Protein AF-A0A397V8S6-F1 (afdb_monomer_lite)

pLDDT: mean 83.26, std 16.55, range [37.59, 97.38]

Sequence (155 aa):
MNTPIVIPKSVPYVSCIDDSYRLVDEIKRIVINLKKSKKIFEPIIHSSSETVRALHYVKCEIESYFRQYEDTFNKYKISLEKIKEFANEVVNVEKSHYFFYPYRHVKDKYEKLLKEYENYEKILHPILIKVIMNKQERQQEDILKVQKVPYICVK

Secondary structure (DSSP, 8-state):
------PPP--GGGHHHHHHHHHHHHHHHHHHT-SSSGGGGHHHHHHHHHHHHHHHHTHHHHHHHHHHHHHHHHHHHHHHHHHHHHHHHHHHHHHS--TTS-HHHHHHHHHHHHHHHHHHHHHHHHHHHHHHHHHHHHHHHHHHHHHT-------

Structure (mmCIF, N/CA/C/O backbone):
data_AF-A0A397V8S6-F1
#
_entry.id   AF-A0A397V8S6-F1
#
loop_
_atom_site.group_PDB
_atom_site.id
_atom_site.type_symbol
_atom_site.label_atom_id
_atom_site.label_alt_id
_atom_site.label_comp_id
_atom_site.label_asym_id
_atom_site.label_entity_id
_atom_site.label_seq_id
_atom_site.pdbx_PDB_ins_code
_atom_site.Cartn_x
_atom_site.Cartn_y
_atom_site.Cartn_z
_atom_site.occupancy
_atom_site.B_iso_or_equiv
_atom_site.auth_seq_id
_atom_site.auth_comp_id
_atom_site.auth_asym_id
_atom_site.auth_atom_id
_atom_site.pdbx_PDB_model_num
ATOM 1 N N . MET A 1 1 ? -43.940 -6.166 19.689 1.00 39.12 1 MET A N 1
ATOM 2 C CA . MET A 1 1 ? -43.626 -6.104 18.246 1.00 39.12 1 MET A CA 1
ATOM 3 C C . MET A 1 1 ? -42.166 -5.710 18.132 1.00 39.12 1 MET A C 1
ATOM 5 O O . MET A 1 1 ? -41.828 -4.604 18.527 1.00 39.12 1 MET A O 1
ATOM 9 N N . ASN A 1 2 ? -41.306 -6.642 17.721 1.00 37.59 2 ASN A N 1
ATOM 10 C CA . ASN A 1 2 ? -39.872 -6.395 17.590 1.00 37.59 2 ASN A CA 1
ATOM 11 C C . ASN A 1 2 ? -39.636 -5.590 16.315 1.00 37.59 2 ASN A C 1
ATOM 13 O O . ASN A 1 2 ? -39.860 -6.091 15.215 1.00 37.59 2 ASN A O 1
ATOM 17 N N . THR A 1 3 ? -39.215 -4.339 16.463 1.00 39.16 3 THR A N 1
ATOM 18 C CA . THR A 1 3 ? -38.692 -3.543 15.357 1.00 39.16 3 THR A CA 1
ATOM 19 C C . THR A 1 3 ? -37.448 -4.249 14.815 1.00 39.16 3 THR A C 1
ATOM 21 O O . THR A 1 3 ? -36.550 -4.569 15.599 1.00 39.16 3 THR A O 1
ATOM 24 N N . PRO A 1 4 ? -37.367 -4.532 13.505 1.00 42.97 4 PRO A N 1
ATOM 25 C CA . PRO A 1 4 ? -36.157 -5.091 12.931 1.00 42.97 4 PRO A CA 1
ATOM 26 C C . PRO A 1 4 ? -35.022 -4.088 13.137 1.00 42.97 4 PRO A C 1
ATOM 28 O O . PRO A 1 4 ? -35.144 -2.915 12.781 1.00 42.97 4 PRO A O 1
ATOM 31 N N . ILE A 1 5 ? -33.927 -4.553 13.739 1.00 47.84 5 ILE A N 1
ATOM 32 C CA . ILE A 1 5 ? -32.672 -3.809 13.817 1.00 47.84 5 ILE A CA 1
ATOM 33 C C . ILE A 1 5 ? -32.204 -3.642 12.374 1.00 47.84 5 ILE A C 1
ATOM 35 O O . ILE A 1 5 ? -31.699 -4.576 11.752 1.00 47.84 5 ILE A O 1
ATOM 39 N N . VAL A 1 6 ? -32.443 -2.458 11.817 1.00 41.34 6 VAL A N 1
ATOM 40 C CA . VAL A 1 6 ? -31.888 -2.058 10.530 1.00 41.34 6 VAL A CA 1
ATOM 41 C C . VAL A 1 6 ? -30.390 -1.911 10.753 1.00 41.34 6 VAL A C 1
ATOM 43 O O . VAL A 1 6 ? -29.926 -0.897 11.268 1.00 41.34 6 VAL A O 1
ATOM 46 N N . ILE A 1 7 ? -29.639 -2.959 10.417 1.00 45.69 7 ILE A N 1
ATOM 47 C CA . ILE A 1 7 ? -28.183 -2.898 10.325 1.00 45.69 7 ILE A CA 1
ATOM 48 C C . ILE A 1 7 ? -27.886 -1.797 9.296 1.00 45.69 7 ILE A C 1
ATOM 50 O O . ILE A 1 7 ? -28.346 -1.914 8.153 1.00 45.69 7 ILE A O 1
ATOM 54 N N . PRO A 1 8 ? -27.200 -0.702 9.670 1.00 42.97 8 PRO A N 1
ATOM 55 C CA . PRO A 1 8 ? -26.871 0.346 8.720 1.00 42.97 8 PRO A CA 1
ATOM 56 C C . PRO A 1 8 ? -26.105 -0.281 7.556 1.00 42.97 8 PRO A C 1
ATOM 58 O O . PRO A 1 8 ? -25.157 -1.036 7.773 1.00 42.97 8 PRO A O 1
ATOM 61 N N . LYS A 1 9 ? -26.531 0.009 6.321 1.00 45.81 9 LYS A N 1
ATOM 62 C CA . LYS A 1 9 ? -25.766 -0.322 5.113 1.00 45.81 9 LYS A CA 1
ATOM 63 C C . LYS A 1 9 ? -24.313 0.101 5.346 1.00 45.81 9 LYS A C 1
ATOM 65 O O . LYS A 1 9 ? -24.080 1.256 5.698 1.00 45.81 9 LYS A O 1
ATOM 70 N N . SER A 1 10 ? -23.386 -0.843 5.179 1.00 44.28 10 SER A N 1
ATOM 71 C CA . SER A 1 10 ? -21.940 -0.665 5.347 1.00 44.28 10 SER A CA 1
ATOM 72 C C . SER A 1 10 ? -21.491 0.698 4.829 1.00 44.28 10 SER A C 1
ATOM 74 O O . SER A 1 10 ? -21.744 1.052 3.674 1.00 44.28 10 SER A O 1
ATOM 76 N N . VAL A 1 11 ? -20.874 1.472 5.708 1.00 49.16 11 VAL A N 1
ATOM 77 C CA . VAL A 1 11 ? -20.588 2.881 5.482 1.00 49.16 11 VAL A CA 1
ATOM 78 C C . VAL A 1 11 ? -19.499 3.020 4.396 1.00 49.16 11 VAL A C 1
ATOM 80 O O . VAL A 1 11 ? -18.491 2.318 4.469 1.00 49.16 11 VAL A O 1
ATOM 83 N N . PRO A 1 12 ? -19.641 3.913 3.392 1.00 56.84 12 PRO A N 1
ATOM 84 C CA . PRO A 1 12 ? -18.691 4.053 2.273 1.00 56.84 12 PRO A CA 1
ATOM 85 C C . PRO A 1 12 ? -17.242 4.414 2.667 1.00 56.84 12 PRO A C 1
ATOM 87 O O . PRO A 1 12 ? -16.346 4.349 1.829 1.00 56.84 12 PRO A O 1
ATOM 90 N N . TYR A 1 13 ? -16.984 4.751 3.934 1.00 57.50 13 TYR A N 1
ATOM 91 C CA . TYR A 1 13 ? -15.679 5.202 4.427 1.00 57.50 13 TYR A CA 1
ATOM 92 C C . TYR A 1 13 ? -14.590 4.117 4.438 1.00 57.50 13 TYR A C 1
ATOM 94 O O . TYR A 1 13 ? -13.409 4.443 4.408 1.00 57.50 13 TYR A O 1
ATOM 102 N N . VAL A 1 14 ? -14.936 2.825 4.408 1.00 66.25 14 VAL A N 1
ATOM 103 C CA . VAL A 1 14 ? -13.928 1.746 4.493 1.00 66.25 14 VAL A CA 1
ATOM 104 C C . VAL A 1 14 ? -13.459 1.210 3.141 1.00 66.25 14 VAL A C 1
ATOM 106 O O . VAL A 1 14 ? -12.544 0.386 3.088 1.00 66.25 14 VAL A O 1
ATOM 109 N N . SER A 1 15 ? -14.008 1.744 2.042 1.00 81.06 15 SER A N 1
ATOM 110 C CA . SER A 1 15 ? -13.561 1.423 0.680 1.00 81.06 15 SER A CA 1
ATOM 111 C C . SER A 1 15 ? -12.070 1.703 0.496 1.00 81.06 15 SER A C 1
ATOM 113 O O . SER A 1 15 ? -11.380 0.925 -0.146 1.00 81.06 15 SER A O 1
ATOM 115 N N . CYS A 1 16 ? -11.531 2.758 1.120 1.00 87.31 16 CYS A N 1
ATOM 116 C CA . CYS A 1 16 ? -10.120 3.124 0.972 1.00 87.31 16 CYS A CA 1
ATOM 117 C C . CYS A 1 16 ? -9.155 2.030 1.469 1.00 87.31 16 CYS A C 1
ATOM 119 O O . CYS A 1 16 ? -8.074 1.855 0.898 1.00 87.31 16 CYS A O 1
ATOM 121 N N . ILE A 1 17 ? -9.527 1.299 2.525 1.00 89.19 17 ILE A N 1
ATOM 122 C CA . ILE A 1 17 ? -8.721 0.192 3.062 1.00 89.19 17 ILE A CA 1
ATOM 123 C C . ILE A 1 17 ? -8.773 -0.999 2.107 1.00 89.19 17 ILE A C 1
ATOM 125 O O . ILE A 1 17 ? -7.729 -1.564 1.783 1.00 89.19 17 ILE A O 1
ATOM 129 N N . ASP A 1 18 ? -9.965 -1.342 1.618 1.00 90.81 18 ASP A N 1
ATOM 130 C CA . ASP A 1 18 ? -10.147 -2.434 0.656 1.00 90.81 18 ASP A CA 1
ATOM 131 C C . ASP A 1 18 ? -9.434 -2.142 -0.669 1.00 90.81 18 ASP A C 1
ATOM 133 O O . ASP A 1 18 ? -8.776 -3.013 -1.239 1.00 90.81 18 ASP A O 1
ATOM 137 N N . ASP A 1 19 ? -9.501 -0.896 -1.135 1.00 93.38 19 ASP A N 1
ATOM 138 C CA . ASP A 1 19 ? -8.814 -0.439 -2.338 1.00 93.38 19 ASP A CA 1
ATOM 139 C C . ASP A 1 19 ? -7.295 -0.505 -2.163 1.00 93.38 19 ASP A C 1
ATOM 141 O O . ASP A 1 19 ? -6.596 -0.986 -3.052 1.00 93.38 19 ASP A O 1
ATOM 145 N N . SER A 1 20 ? -6.778 -0.099 -0.999 1.00 94.69 20 SER A N 1
ATOM 146 C CA . SER A 1 20 ? -5.352 -0.200 -0.672 1.00 94.69 20 SER A CA 1
ATOM 147 C C . SER A 1 20 ? -4.888 -1.659 -0.618 1.00 94.69 20 SER A C 1
ATOM 149 O O . SER A 1 20 ? -3.837 -1.990 -1.165 1.00 94.69 20 SER A O 1
ATOM 151 N N . TYR A 1 21 ? -5.688 -2.558 -0.035 1.00 94.81 21 TYR A N 1
ATOM 152 C CA . TYR A 1 21 ? -5.415 -3.996 -0.043 1.00 94.81 21 TYR A CA 1
ATOM 153 C C . TYR A 1 21 ? -5.343 -4.544 -1.478 1.00 94.81 21 TYR A C 1
ATOM 155 O O . TYR A 1 21 ? -4.369 -5.207 -1.846 1.00 94.81 21 TYR A O 1
ATOM 163 N N . ARG A 1 22 ? -6.332 -4.208 -2.319 1.00 95.88 22 ARG A N 1
ATOM 164 C CA . ARG A 1 22 ? -6.364 -4.605 -3.735 1.00 95.88 22 ARG A CA 1
ATOM 165 C C . ARG A 1 22 ? -5.156 -4.062 -4.502 1.00 95.88 22 ARG A C 1
ATOM 167 O O . ARG A 1 22 ? -4.542 -4.808 -5.260 1.00 95.88 22 ARG A O 1
ATOM 174 N N . LEU A 1 23 ? -4.780 -2.801 -4.279 1.00 96.94 23 LEU A N 1
ATOM 175 C CA . LEU A 1 23 ? -3.616 -2.174 -4.913 1.00 96.94 23 LEU A CA 1
ATOM 176 C C . LEU A 1 23 ? -2.316 -2.907 -4.575 1.00 96.94 23 LEU A C 1
ATOM 178 O O . LEU A 1 23 ? -1.523 -3.168 -5.477 1.00 96.94 23 LEU A O 1
ATOM 182 N N . VAL A 1 24 ? -2.101 -3.290 -3.313 1.00 97.00 24 VAL A N 1
ATOM 183 C CA . VAL A 1 24 ? -0.905 -4.052 -2.910 1.00 97.00 24 VAL A CA 1
ATOM 184 C C . VAL A 1 24 ? -0.834 -5.396 -3.634 1.00 97.00 24 VAL A C 1
ATOM 186 O O . VAL A 1 24 ? 0.228 -5.775 -4.135 1.00 97.00 24 VAL A O 1
ATOM 189 N N . ASP A 1 25 ? -1.953 -6.109 -3.745 1.00 96.75 25 ASP A N 1
ATOM 190 C CA . ASP A 1 25 ? -1.993 -7.380 -4.469 1.00 96.75 25 ASP A CA 1
ATOM 191 C C . ASP A 1 25 ? -1.777 -7.210 -5.978 1.00 96.75 25 ASP A C 1
ATOM 193 O O . ASP A 1 25 ? -1.084 -8.019 -6.601 1.00 96.75 25 ASP A O 1
ATOM 197 N N . GLU A 1 26 ? -2.296 -6.141 -6.577 1.00 97.38 26 GLU A N 1
ATOM 198 C CA . GLU A 1 26 ? -2.015 -5.792 -7.971 1.00 97.38 26 GLU A CA 1
ATOM 199 C C . GLU A 1 26 ? -0.529 -5.467 -8.188 1.00 97.38 26 GLU A C 1
ATOM 201 O O . GLU A 1 26 ? 0.077 -5.994 -9.123 1.00 97.38 26 GLU A O 1
ATOM 206 N N . ILE A 1 27 ? 0.091 -4.679 -7.301 1.00 97.31 27 ILE A N 1
ATOM 207 C CA . ILE A 1 27 ? 1.529 -4.363 -7.348 1.00 97.31 27 ILE A CA 1
ATOM 208 C C . ILE A 1 27 ? 2.357 -5.649 -7.270 1.00 97.31 27 ILE A C 1
ATOM 210 O O . ILE A 1 27 ? 3.246 -5.852 -8.097 1.00 97.31 27 ILE A O 1
ATOM 214 N N . LYS A 1 28 ? 2.040 -6.563 -6.342 1.00 96.50 28 LYS A N 1
ATOM 215 C CA . LYS A 1 28 ? 2.714 -7.870 -6.244 1.00 96.50 28 LYS A CA 1
ATOM 216 C C . LYS A 1 28 ? 2.643 -8.656 -7.548 1.00 96.50 28 LYS A C 1
ATOM 218 O O . LYS A 1 28 ? 3.655 -9.204 -7.984 1.00 96.50 28 LYS A O 1
ATOM 223 N N . ARG A 1 29 ? 1.464 -8.713 -8.179 1.00 96.00 29 ARG A N 1
ATOM 224 C CA . ARG A 1 29 ? 1.261 -9.419 -9.457 1.00 96.00 29 ARG A CA 1
ATOM 225 C C . ARG A 1 29 ? 2.020 -8.771 -10.611 1.00 96.00 29 ARG A C 1
ATOM 227 O O . ARG A 1 29 ? 2.466 -9.476 -11.510 1.00 96.00 29 ARG A O 1
ATOM 234 N N . ILE A 1 30 ? 2.191 -7.454 -10.607 1.00 95.44 30 ILE A N 1
ATOM 235 C CA . ILE A 1 30 ? 3.025 -6.770 -11.602 1.00 95.44 30 ILE A CA 1
ATOM 236 C C . ILE A 1 30 ? 4.498 -7.125 -11.358 1.00 95.44 30 ILE A C 1
ATOM 238 O O . ILE A 1 30 ? 5.189 -7.594 -12.262 1.00 95.44 30 ILE A O 1
ATOM 242 N N . VAL A 1 31 ? 4.959 -6.976 -10.116 1.00 94.31 31 VAL A N 1
ATOM 243 C CA . VAL A 1 31 ? 6.369 -7.127 -9.739 1.00 94.31 31 VAL A CA 1
ATOM 244 C C . VAL A 1 31 ? 6.871 -8.566 -9.850 1.00 94.31 31 VAL A C 1
ATOM 246 O O . VAL A 1 31 ? 8.020 -8.774 -10.237 1.00 94.31 31 VAL A O 1
ATOM 249 N N . ILE A 1 32 ? 6.043 -9.580 -9.568 1.00 93.19 32 ILE A N 1
ATOM 250 C CA . ILE A 1 32 ? 6.461 -10.988 -9.689 1.00 93.19 32 ILE A CA 1
ATOM 251 C C . ILE A 1 32 ? 6.880 -11.354 -11.121 1.00 93.19 32 ILE A C 1
ATOM 253 O O . ILE A 1 32 ? 7.716 -12.240 -11.294 1.00 93.19 32 ILE A O 1
ATOM 257 N N . ASN A 1 33 ? 6.346 -10.640 -12.116 1.00 88.75 33 ASN A N 1
ATOM 258 C CA . ASN A 1 33 ? 6.633 -10.831 -13.535 1.00 88.75 33 ASN A CA 1
ATOM 259 C C . ASN A 1 33 ? 7.847 -10.023 -14.033 1.00 88.75 33 ASN A C 1
ATOM 261 O O . ASN A 1 33 ? 8.240 -10.173 -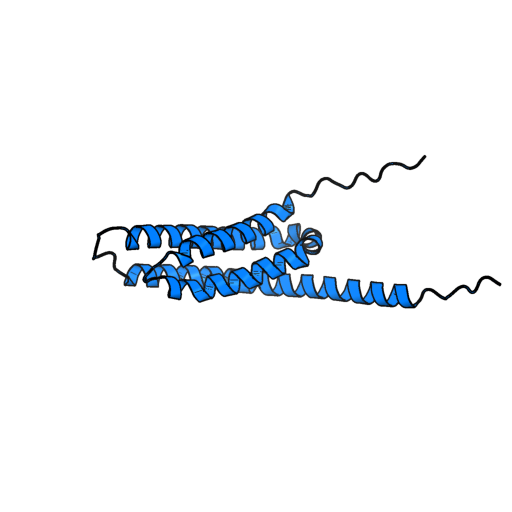15.192 1.00 88.75 33 ASN A O 1
ATOM 265 N N . LEU A 1 34 ? 8.448 -9.172 -13.191 1.00 89.25 34 LEU A N 1
ATOM 266 C CA . LEU A 1 34 ? 9.665 -8.429 -13.528 1.00 89.25 34 LEU A CA 1
ATOM 267 C C . LEU A 1 34 ? 10.889 -9.347 -13.484 1.00 89.25 34 LEU A C 1
ATOM 269 O O . LEU A 1 34 ? 11.046 -10.155 -12.567 1.00 89.25 34 LEU A O 1
ATOM 273 N N . LYS A 1 35 ? 11.795 -9.192 -14.454 1.00 85.62 35 LYS A N 1
ATOM 274 C CA . LYS A 1 35 ? 13.015 -10.004 -14.550 1.00 85.62 35 LYS A CA 1
ATOM 275 C C . LYS A 1 35 ? 14.174 -9.374 -13.791 1.00 85.62 35 LYS A C 1
ATOM 277 O O . LYS A 1 35 ? 14.846 -10.068 -13.034 1.00 85.62 35 LYS A O 1
ATOM 282 N N . LYS A 1 36 ? 14.432 -8.077 -13.998 1.00 84.81 36 LYS A N 1
ATOM 283 C CA . LYS A 1 36 ? 15.619 -7.409 -13.427 1.00 84.81 36 LYS A CA 1
ATOM 284 C C . LYS A 1 36 ? 15.280 -6.569 -12.205 1.00 84.81 36 LYS A C 1
ATOM 286 O O . LYS A 1 36 ? 15.995 -6.608 -11.210 1.00 84.81 36 LYS A O 1
ATOM 291 N N . SER A 1 37 ? 14.166 -5.851 -12.260 1.00 87.44 37 SER A N 1
ATOM 292 C CA . SER A 1 37 ? 13.804 -4.855 -11.248 1.00 87.44 37 SER A CA 1
ATOM 293 C C . SER A 1 37 ? 12.965 -5.428 -10.105 1.00 87.44 37 SER A C 1
ATOM 295 O O . SER A 1 37 ? 12.560 -4.697 -9.214 1.00 87.44 37 SER A O 1
ATOM 297 N N . LYS A 1 38 ? 12.709 -6.739 -10.069 1.00 91.31 38 LYS A N 1
ATOM 298 C CA . LYS A 1 38 ? 11.888 -7.355 -9.015 1.00 91.31 38 LYS A CA 1
ATOM 299 C C . LYS A 1 38 ? 12.391 -7.033 -7.602 1.00 91.31 38 LYS A C 1
ATOM 301 O O . LYS A 1 38 ? 11.608 -6.608 -6.759 1.00 91.31 38 LYS A O 1
ATOM 306 N N . LYS A 1 39 ? 13.702 -7.180 -7.374 1.00 90.81 39 LYS A N 1
ATOM 307 C CA . LYS A 1 39 ? 14.324 -6.990 -6.053 1.00 90.81 39 LYS A CA 1
ATOM 308 C C . LYS A 1 39 ? 14.173 -5.575 -5.508 1.00 90.81 39 LYS A C 1
ATOM 310 O O . LYS A 1 39 ? 14.066 -5.411 -4.301 1.00 90.81 39 LYS A O 1
ATOM 315 N N . ILE A 1 40 ? 14.149 -4.556 -6.374 1.00 91.19 40 ILE A N 1
ATOM 316 C CA . ILE A 1 40 ? 14.036 -3.180 -5.883 1.00 91.19 40 ILE A CA 1
ATOM 317 C C . ILE A 1 40 ? 12.676 -2.935 -5.231 1.00 91.19 40 ILE A C 1
ATOM 319 O O . ILE A 1 40 ? 12.633 -2.181 -4.282 1.00 91.19 40 ILE A O 1
ATOM 323 N N . PHE A 1 41 ? 11.603 -3.617 -5.645 1.00 94.50 41 PHE A N 1
ATOM 324 C CA . PHE A 1 41 ? 10.262 -3.444 -5.073 1.00 94.50 41 PHE A CA 1
ATOM 325 C C . PHE A 1 41 ? 10.007 -4.247 -3.786 1.00 94.50 41 PHE A C 1
ATOM 327 O O . PHE A 1 41 ? 8.975 -4.035 -3.148 1.00 94.50 41 PHE A O 1
ATOM 334 N N . GLU A 1 42 ? 10.900 -5.166 -3.399 1.00 93.12 42 GLU A N 1
ATOM 335 C CA . GLU A 1 42 ? 10.707 -6.034 -2.224 1.00 93.12 42 GLU A CA 1
ATOM 336 C C . GLU A 1 42 ? 10.398 -5.256 -0.930 1.00 93.12 42 GLU A C 1
ATOM 338 O O . GLU A 1 42 ? 9.431 -5.633 -0.263 1.00 93.12 42 GLU A O 1
ATOM 343 N N . PRO A 1 43 ? 11.104 -4.155 -0.590 1.00 94.31 43 PRO A N 1
ATOM 344 C CA . PRO A 1 43 ? 10.831 -3.403 0.636 1.00 94.31 43 PRO A CA 1
ATOM 345 C C . PRO A 1 43 ? 9.411 -2.828 0.684 1.00 94.31 43 PRO A C 1
ATOM 347 O O . PRO A 1 43 ? 8.700 -3.018 1.670 1.00 94.31 43 PRO A O 1
ATOM 350 N N . ILE A 1 44 ? 8.963 -2.185 -0.402 1.00 94.69 44 ILE A N 1
ATOM 351 C CA . ILE A 1 44 ? 7.615 -1.604 -0.477 1.00 94.69 44 ILE A CA 1
ATOM 352 C C . ILE A 1 44 ? 6.557 -2.700 -0.428 1.00 94.69 44 ILE A C 1
ATOM 354 O O . ILE A 1 44 ? 5.567 -2.558 0.283 1.00 94.69 44 ILE A O 1
ATOM 358 N N . ILE A 1 45 ? 6.744 -3.806 -1.156 1.00 96.00 45 ILE A N 1
ATOM 359 C CA . ILE A 1 45 ? 5.784 -4.916 -1.146 1.00 96.00 45 ILE A CA 1
ATOM 360 C C . ILE A 1 45 ? 5.657 -5.510 0.251 1.00 96.00 45 ILE A C 1
ATOM 362 O O . ILE A 1 45 ? 4.539 -5.775 0.692 1.00 96.00 45 ILE A O 1
ATOM 366 N N . HIS A 1 46 ? 6.780 -5.741 0.928 1.00 95.38 46 HIS A N 1
ATOM 367 C CA . HIS A 1 46 ? 6.776 -6.309 2.266 1.00 95.38 46 HIS A CA 1
ATOM 368 C C . HIS A 1 46 ? 6.051 -5.380 3.242 1.00 95.38 46 HIS A C 1
ATOM 370 O O . HIS A 1 46 ? 5.023 -5.777 3.790 1.00 95.38 46 HIS A O 1
ATOM 376 N N . SER A 1 47 ? 6.501 -4.126 3.347 1.00 95.69 47 SER A N 1
ATOM 377 C CA . SER A 1 47 ? 5.934 -3.162 4.294 1.00 95.69 47 SER A CA 1
ATOM 378 C C . SER A 1 47 ? 4.452 -2.889 4.019 1.00 95.69 47 SER A C 1
ATOM 380 O O . SER A 1 47 ? 3.608 -2.995 4.907 1.00 95.69 47 SER A O 1
ATOM 382 N N . SER A 1 48 ? 4.085 -2.664 2.751 1.00 95.88 48 SER A N 1
ATOM 383 C CA . SER A 1 48 ? 2.683 -2.427 2.379 1.00 95.88 48 SER A CA 1
ATOM 384 C C . SER A 1 48 ? 1.787 -3.619 2.663 1.00 95.88 48 SER A C 1
ATOM 386 O O . SER A 1 48 ? 0.652 -3.428 3.089 1.00 95.88 48 SER A O 1
ATOM 388 N N . SER A 1 49 ? 2.288 -4.847 2.505 1.00 96.25 49 SER A N 1
ATOM 389 C CA . SER A 1 49 ? 1.534 -6.054 2.852 1.00 96.25 49 SER A CA 1
ATOM 390 C C . SER A 1 49 ? 1.232 -6.143 4.338 1.00 96.25 49 SER A C 1
ATOM 392 O O . SER A 1 49 ? 0.127 -6.533 4.708 1.00 96.25 49 SER A O 1
ATOM 394 N N . GLU A 1 50 ? 2.201 -5.821 5.190 1.00 95.50 50 GLU A N 1
ATOM 395 C CA . GLU A 1 50 ? 2.003 -5.819 6.638 1.00 95.50 50 GLU A CA 1
ATOM 396 C C . GLU A 1 50 ? 1.026 -4.716 7.046 1.00 95.50 50 GLU A C 1
ATOM 398 O O . GLU A 1 50 ? 0.045 -4.986 7.744 1.00 95.50 50 GLU A O 1
ATOM 403 N N . THR A 1 51 ? 1.218 -3.512 6.507 1.00 95.38 51 THR A N 1
ATOM 404 C CA . THR A 1 51 ? 0.360 -2.354 6.758 1.00 95.38 51 THR A CA 1
ATOM 405 C C . THR A 1 51 ? -1.093 -2.617 6.344 1.00 95.38 51 THR A C 1
ATOM 407 O O . THR A 1 51 ? -1.997 -2.445 7.163 1.00 95.38 51 THR A O 1
ATOM 410 N N . VAL A 1 52 ? -1.367 -3.103 5.124 1.00 94.56 52 VAL A N 1
ATOM 411 C CA . VAL A 1 52 ? -2.757 -3.372 4.691 1.00 94.56 52 VAL A CA 1
ATOM 412 C C . VAL A 1 52 ? -3.395 -4.546 5.428 1.00 94.56 52 VAL A C 1
ATOM 414 O O . VAL A 1 52 ? -4.601 -4.527 5.669 1.00 94.56 52 VAL A O 1
ATOM 417 N N . ARG A 1 53 ? -2.613 -5.549 5.852 1.00 93.75 53 ARG A N 1
ATOM 418 C CA . ARG A 1 53 ? -3.119 -6.630 6.714 1.00 93.75 53 ARG A CA 1
ATOM 419 C C . ARG A 1 53 ? -3.529 -6.099 8.083 1.00 93.75 53 ARG A C 1
ATOM 421 O O . ARG A 1 53 ? -4.593 -6.473 8.572 1.00 93.75 53 ARG A O 1
ATOM 428 N N . ALA A 1 54 ? -2.722 -5.222 8.678 1.00 93.62 54 ALA A N 1
ATOM 429 C CA . ALA A 1 54 ? -3.054 -4.574 9.941 1.00 93.62 54 ALA A CA 1
ATOM 430 C C . ALA A 1 54 ? -4.313 -3.703 9.804 1.00 93.62 54 ALA A C 1
ATOM 432 O O . ALA A 1 54 ? -5.236 -3.843 10.604 1.00 93.62 54 ALA A O 1
ATOM 433 N N . LEU A 1 55 ? -4.403 -2.884 8.748 1.00 92.12 55 LEU A N 1
ATOM 434 C CA . LEU A 1 55 ? -5.592 -2.073 8.455 1.00 92.12 55 LEU A CA 1
ATOM 435 C C . LEU A 1 55 ? -6.850 -2.932 8.314 1.00 92.12 55 LEU A C 1
ATOM 437 O O . LEU A 1 55 ? -7.890 -2.595 8.872 1.00 92.12 55 LEU A O 1
ATOM 441 N N . HIS A 1 56 ? -6.756 -4.060 7.609 1.00 90.75 56 HIS A N 1
ATOM 442 C CA . HIS A 1 56 ? -7.882 -4.972 7.446 1.00 90.75 56 HIS A CA 1
ATOM 443 C C . HIS A 1 56 ? -8.268 -5.659 8.769 1.00 90.75 56 HIS A C 1
ATOM 445 O O . HIS A 1 56 ? -9.449 -5.865 9.043 1.00 90.75 56 HIS A O 1
ATOM 451 N N . TYR A 1 57 ? -7.293 -5.985 9.626 1.00 90.50 57 TYR A N 1
ATOM 452 C CA . TYR A 1 57 ? -7.548 -6.553 10.954 1.00 90.50 57 TYR A CA 1
ATOM 453 C C . TYR A 1 57 ? -8.317 -5.591 11.872 1.00 90.50 57 TYR A C 1
ATOM 455 O O . TYR A 1 57 ? -9.195 -6.028 12.620 1.00 90.50 57 TYR A O 1
ATOM 463 N N . VAL A 1 58 ? -8.018 -4.290 11.808 1.00 90.00 58 VAL A N 1
ATOM 464 C CA . VAL A 1 58 ? -8.711 -3.251 12.593 1.00 90.00 58 VAL A CA 1
ATOM 465 C C . VAL A 1 58 ? -9.774 -2.480 11.806 1.00 90.00 58 VAL A C 1
ATOM 467 O O . VAL A 1 58 ? -10.163 -1.376 12.181 1.00 90.00 58 VAL A O 1
ATOM 470 N N . LYS A 1 59 ? -10.251 -3.041 10.692 1.00 87.81 59 LYS A N 1
ATOM 471 C CA . LYS A 1 59 ? -11.128 -2.353 9.739 1.00 87.81 59 LYS A CA 1
ATOM 472 C C . LYS A 1 59 ? -12.387 -1.764 10.389 1.00 87.81 59 LYS A C 1
ATOM 474 O O . LYS A 1 59 ? -12.722 -0.611 10.139 1.00 87.81 59 LYS A O 1
ATOM 479 N N . CYS A 1 60 ? -13.049 -2.543 11.246 1.00 84.94 60 CYS A N 1
ATOM 480 C CA . CYS A 1 60 ? -14.273 -2.123 11.939 1.00 84.94 60 CYS A CA 1
ATOM 481 C C . CYS A 1 60 ? -13.989 -1.033 12.978 1.00 84.94 60 CYS A C 1
ATOM 483 O O . CYS A 1 60 ? -14.789 -0.131 13.194 1.00 84.94 60 CYS A O 1
ATOM 485 N N . GLU A 1 61 ? -12.831 -1.095 13.631 1.00 86.50 61 GLU A N 1
ATOM 486 C CA . GLU A 1 61 ? -12.436 -0.116 14.632 1.00 86.50 61 GLU A CA 1
ATOM 487 C C . GLU A 1 61 ? -12.017 1.205 13.983 1.00 86.50 61 GLU A C 1
ATOM 489 O O . GLU A 1 61 ? -12.342 2.268 14.516 1.00 86.50 61 GLU A O 1
ATOM 494 N N . ILE A 1 62 ? -11.368 1.147 12.813 1.00 83.75 62 ILE A N 1
ATOM 495 C CA . ILE A 1 62 ? -10.956 2.325 12.042 1.00 83.75 62 ILE A CA 1
ATOM 496 C C . ILE A 1 62 ? -12.150 3.189 11.642 1.00 83.75 62 ILE A C 1
ATOM 498 O O . ILE A 1 62 ? -11.981 4.402 11.596 1.00 83.75 62 ILE A O 1
ATOM 502 N N . GLU A 1 63 ? -13.347 2.635 11.420 1.00 79.62 63 GLU A N 1
ATOM 503 C CA . GLU A 1 63 ? -14.539 3.432 11.076 1.00 79.62 63 GLU A CA 1
ATOM 504 C C . GLU A 1 63 ? -14.750 4.611 12.038 1.00 79.62 63 GLU A C 1
ATOM 506 O O . GLU A 1 63 ? -15.018 5.733 11.605 1.00 79.62 63 GLU A O 1
ATOM 511 N N . SER A 1 64 ? -14.527 4.387 13.337 1.00 79.25 64 SER A N 1
ATOM 512 C CA . SER A 1 64 ? -14.657 5.422 14.372 1.00 79.25 64 SER A CA 1
ATOM 513 C C . SER A 1 64 ? -13.559 6.495 14.337 1.00 79.25 64 SER A C 1
ATOM 515 O O . SER A 1 64 ? -13.767 7.609 14.813 1.00 79.25 64 SER A O 1
ATOM 517 N N . TYR A 1 65 ? -12.412 6.188 13.730 1.00 79.38 65 TYR A N 1
ATOM 518 C CA . TYR A 1 65 ? -11.265 7.085 13.570 1.00 79.38 65 TYR A CA 1
ATOM 519 C C . TYR A 1 65 ? -11.158 7.664 12.157 1.00 79.38 65 TYR A C 1
ATOM 521 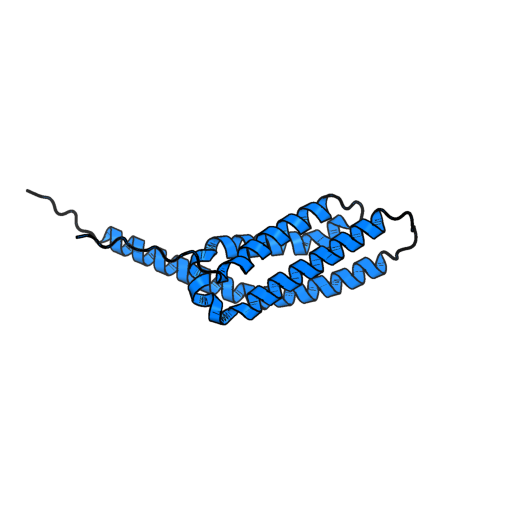O O . TYR A 1 65 ? -10.354 8.566 11.921 1.00 79.38 65 TYR A O 1
ATOM 529 N N . PHE A 1 66 ? -11.955 7.167 11.208 1.00 76.94 66 PHE A N 1
ATOM 530 C CA . PHE A 1 66 ? -11.771 7.465 9.795 1.00 76.94 66 PHE A CA 1
ATOM 531 C C . PHE A 1 66 ? -11.926 8.955 9.515 1.00 76.94 66 PHE A C 1
ATOM 533 O O . PHE A 1 66 ? -11.045 9.538 8.903 1.00 76.94 66 PHE A O 1
ATOM 540 N N . ARG A 1 67 ? -12.949 9.619 10.070 1.00 78.94 67 ARG A N 1
ATOM 541 C CA . ARG A 1 67 ? -13.126 11.076 9.904 1.00 78.94 67 ARG A CA 1
ATOM 542 C C . ARG A 1 67 ? -11.927 11.905 10.376 1.00 78.94 67 ARG A C 1
ATOM 544 O O . ARG A 1 67 ? -11.723 13.003 9.879 1.00 78.94 67 ARG A O 1
ATOM 551 N N . GLN A 1 68 ? -11.154 11.407 11.341 1.00 85.19 68 GLN A N 1
ATOM 552 C CA . GLN A 1 68 ? -9.976 12.107 11.854 1.00 85.19 68 GLN A CA 1
ATOM 553 C C . GLN A 1 68 ? -8.743 11.906 10.962 1.00 85.19 68 GLN A C 1
ATOM 555 O O . GLN A 1 68 ? -7.873 12.774 10.916 1.00 85.19 68 GLN A O 1
ATOM 560 N N . TYR A 1 69 ? -8.651 10.764 10.278 1.00 87.88 69 TYR A N 1
ATOM 561 C CA . TYR A 1 69 ? -7.443 10.338 9.565 1.00 87.88 69 TYR A CA 1
ATOM 562 C C . TYR A 1 69 ? -7.676 10.013 8.082 1.00 87.88 69 TYR A C 1
ATOM 564 O O . TYR A 1 69 ? -6.798 9.444 7.437 1.00 87.88 69 TYR A O 1
ATOM 572 N N . GLU A 1 70 ? -8.832 10.384 7.533 1.00 88.31 70 GLU A N 1
ATOM 573 C CA . GLU A 1 70 ? -9.249 10.124 6.150 1.00 88.31 70 GLU A CA 1
ATOM 574 C C . GLU A 1 70 ? -8.179 10.569 5.150 1.00 88.31 70 GLU A C 1
ATOM 576 O O . GLU A 1 70 ? -7.746 9.782 4.310 1.00 88.31 70 GLU A O 1
ATOM 581 N N . ASP A 1 71 ? -7.670 11.791 5.306 1.00 90.75 71 ASP A N 1
ATOM 582 C CA . ASP A 1 71 ? -6.590 12.329 4.478 1.00 90.75 71 ASP A CA 1
ATOM 583 C C . ASP A 1 71 ? -5.331 11.461 4.504 1.00 90.75 71 ASP A C 1
ATOM 585 O O . ASP A 1 71 ? -4.670 11.297 3.479 1.00 90.75 71 ASP A O 1
ATOM 589 N N . THR A 1 72 ? -4.981 10.897 5.661 1.00 92.06 72 THR A N 1
ATOM 590 C CA . THR A 1 72 ? -3.808 10.029 5.803 1.00 92.06 72 THR A CA 1
ATOM 591 C C . THR A 1 72 ? -4.018 8.715 5.059 1.00 92.06 72 THR A C 1
ATOM 593 O O . THR A 1 72 ? -3.136 8.299 4.308 1.00 92.06 72 THR A O 1
ATOM 596 N N . PHE A 1 73 ? -5.188 8.083 5.208 1.00 91.50 73 PHE A N 1
ATOM 597 C CA . PHE A 1 73 ? -5.516 6.852 4.483 1.00 91.50 73 PHE A CA 1
ATOM 598 C C . PHE A 1 73 ? -5.564 7.087 2.968 1.00 91.50 73 PHE A C 1
ATOM 600 O O . PHE A 1 73 ? -5.000 6.304 2.204 1.00 91.50 73 PHE A O 1
ATOM 607 N N . ASN A 1 74 ? -6.156 8.201 2.534 1.00 91.69 74 ASN A N 1
ATOM 608 C CA . ASN A 1 74 ? -6.217 8.575 1.124 1.00 91.69 74 ASN A CA 1
ATOM 609 C C . ASN A 1 74 ? -4.824 8.846 0.544 1.00 91.69 74 ASN A C 1
ATOM 611 O O . ASN A 1 74 ? -4.506 8.347 -0.533 1.00 91.69 74 ASN A O 1
ATOM 615 N N . LYS A 1 75 ? -3.960 9.579 1.258 1.00 93.88 75 LYS A N 1
ATOM 616 C CA . LYS A 1 75 ? -2.568 9.819 0.839 1.00 93.88 75 LYS A CA 1
ATOM 617 C C . LYS A 1 75 ? -1.765 8.523 0.748 1.00 93.88 75 LYS A C 1
ATOM 619 O O . LYS A 1 75 ? -1.030 8.334 -0.219 1.00 93.88 75 LYS A O 1
ATOM 624 N N . TYR A 1 76 ? -1.955 7.609 1.700 1.00 94.88 76 TYR A N 1
ATOM 625 C CA . TYR A 1 76 ? -1.357 6.278 1.640 1.00 94.88 76 TYR A CA 1
ATOM 626 C C . TYR A 1 76 ? -1.819 5.511 0.391 1.00 94.88 76 TYR A C 1
ATOM 628 O O . TYR A 1 76 ? -0.981 5.039 -0.377 1.00 94.88 76 TYR A O 1
ATOM 636 N N . LYS A 1 77 ? -3.129 5.473 0.113 1.00 95.06 77 LYS A N 1
ATOM 637 C CA . LYS A 1 77 ? -3.681 4.848 -1.101 1.00 95.06 77 LYS A CA 1
ATOM 638 C C . LYS A 1 77 ? -3.094 5.451 -2.381 1.00 95.06 77 LYS A C 1
ATOM 640 O O . LYS A 1 77 ? -2.624 4.713 -3.240 1.00 95.06 77 LYS A O 1
ATOM 645 N N . ILE A 1 78 ? -3.057 6.780 -2.486 1.00 95.19 78 ILE A N 1
ATOM 646 C CA . ILE A 1 78 ? -2.484 7.490 -3.642 1.00 95.19 78 ILE A CA 1
ATOM 647 C C . ILE A 1 78 ? -1.006 7.122 -3.829 1.00 95.19 78 ILE A C 1
ATOM 649 O O . ILE A 1 78 ? -0.539 6.953 -4.954 1.00 95.19 78 ILE A O 1
ATOM 653 N N . SER A 1 79 ? -0.250 6.952 -2.740 1.00 96.44 79 SER A N 1
ATOM 654 C CA . SER A 1 79 ? 1.144 6.509 -2.840 1.00 96.44 79 SER A CA 1
ATOM 655 C C . SER A 1 79 ? 1.266 5.104 -3.444 1.00 96.44 79 SER A C 1
ATOM 657 O O . SER A 1 79 ? 2.125 4.880 -4.298 1.00 96.44 79 SER A O 1
ATOM 659 N N . LEU A 1 80 ? 0.360 4.183 -3.092 1.00 97.19 80 LEU A N 1
ATOM 660 C CA . LEU A 1 80 ? 0.289 2.848 -3.692 1.00 97.19 80 LEU A CA 1
ATOM 661 C C . LEU A 1 80 ? -0.090 2.914 -5.178 1.00 97.19 80 LEU A C 1
ATOM 663 O O . LEU A 1 80 ? 0.493 2.192 -5.986 1.00 97.19 80 LEU A O 1
ATOM 667 N N . GLU A 1 81 ? -1.008 3.803 -5.565 1.00 97.31 81 GLU A N 1
ATOM 668 C CA . GLU A 1 81 ? -1.357 4.036 -6.975 1.00 97.31 81 GLU A CA 1
ATOM 669 C C . GLU A 1 81 ? -0.127 4.476 -7.784 1.00 97.31 81 GLU A C 1
ATOM 671 O O . GLU A 1 81 ? 0.182 3.864 -8.808 1.00 97.31 81 GLU A O 1
ATOM 676 N N . LYS A 1 82 ? 0.660 5.433 -7.273 1.00 97.06 82 LYS A N 1
ATOM 677 C CA . LYS A 1 82 ? 1.921 5.863 -7.907 1.00 97.06 82 LYS A CA 1
ATOM 678 C C . LYS A 1 82 ? 2.936 4.724 -8.036 1.00 97.06 82 LYS A C 1
ATOM 680 O O . LYS A 1 82 ? 3.607 4.597 -9.060 1.00 97.06 82 LYS A O 1
ATOM 685 N N . ILE A 1 83 ? 3.064 3.881 -7.007 1.00 96.69 83 ILE A N 1
ATOM 686 C CA . ILE A 1 83 ? 3.948 2.706 -7.040 1.00 96.69 83 ILE A CA 1
ATOM 687 C C . ILE A 1 83 ? 3.486 1.718 -8.116 1.00 96.69 83 ILE A C 1
ATOM 689 O O . ILE A 1 83 ? 4.315 1.190 -8.859 1.00 96.69 83 ILE A O 1
ATOM 693 N N . LYS A 1 84 ? 2.176 1.477 -8.230 1.00 97.06 84 LYS A N 1
ATOM 694 C CA . LYS A 1 84 ? 1.588 0.609 -9.257 1.00 97.06 84 LYS A CA 1
ATOM 695 C C . LYS A 1 84 ? 1.842 1.148 -10.664 1.00 97.06 84 LYS A C 1
ATOM 697 O O . LYS A 1 84 ? 2.230 0.382 -11.546 1.00 97.06 84 LYS A O 1
ATOM 702 N N . GLU A 1 85 ? 1.625 2.440 -10.888 1.00 96.44 85 GLU A N 1
ATOM 703 C CA . GLU A 1 85 ? 1.923 3.097 -12.165 1.00 96.44 85 GLU A CA 1
ATOM 704 C C . GLU A 1 85 ? 3.396 2.923 -12.531 1.00 96.44 85 GLU A C 1
ATOM 706 O O . GLU A 1 85 ? 3.716 2.433 -13.614 1.00 96.44 85 GLU A O 1
ATOM 711 N N . PHE A 1 86 ? 4.295 3.197 -11.585 1.00 95.06 86 PHE A N 1
ATOM 712 C CA . PHE A 1 86 ? 5.724 3.011 -11.789 1.00 95.06 86 PHE A CA 1
ATOM 713 C C . PHE A 1 86 ? 6.106 1.549 -12.067 1.00 95.06 86 PHE A C 1
ATOM 715 O O . PHE A 1 86 ? 6.896 1.283 -12.969 1.00 95.06 86 PHE A O 1
ATOM 722 N N . ALA A 1 87 ? 5.522 0.578 -11.363 1.00 94.69 87 ALA A N 1
ATOM 723 C CA . ALA A 1 87 ? 5.757 -0.838 -11.640 1.00 94.69 87 ALA A CA 1
ATOM 724 C C . ALA A 1 87 ? 5.343 -1.217 -13.076 1.00 94.69 87 ALA A C 1
ATOM 726 O O . ALA A 1 87 ? 6.065 -1.954 -13.749 1.00 94.69 87 ALA A O 1
ATOM 727 N N . ASN A 1 88 ? 4.231 -0.671 -13.582 1.00 94.38 88 ASN A N 1
ATOM 728 C CA . ASN A 1 88 ? 3.809 -0.862 -14.974 1.00 94.38 88 ASN A CA 1
ATOM 729 C C . ASN A 1 88 ? 4.755 -0.190 -15.979 1.00 94.38 88 ASN A C 1
ATOM 731 O O . ASN A 1 88 ? 5.069 -0.785 -17.011 1.00 94.38 88 ASN A O 1
ATOM 735 N N . GLU A 1 89 ? 5.253 1.013 -15.686 1.00 91.56 89 GLU A N 1
ATOM 736 C CA . GLU A 1 89 ? 6.285 1.654 -16.510 1.00 91.56 89 GLU A CA 1
ATOM 737 C C . GLU A 1 89 ? 7.536 0.772 -16.615 1.00 91.56 89 GLU A C 1
ATOM 739 O O . GLU A 1 89 ? 8.054 0.558 -17.711 1.00 91.56 89 GLU A O 1
ATOM 744 N N . VAL A 1 90 ? 7.985 0.195 -15.496 1.00 90.62 90 VAL A N 1
ATOM 745 C CA . VAL A 1 90 ? 9.140 -0.712 -15.466 1.00 90.62 90 VAL A CA 1
ATOM 746 C C . VAL A 1 90 ? 8.874 -1.983 -16.274 1.00 90.62 90 VAL A C 1
ATOM 748 O O . VAL A 1 90 ? 9.755 -2.420 -17.015 1.00 90.62 90 VAL A O 1
ATOM 751 N N . VAL A 1 91 ? 7.663 -2.553 -16.212 1.00 90.81 91 VAL A N 1
ATOM 752 C CA . VAL A 1 91 ? 7.272 -3.675 -17.086 1.00 90.81 91 VAL A CA 1
ATOM 753 C C . VAL A 1 91 ? 7.418 -3.295 -18.560 1.00 90.81 91 VAL A C 1
ATOM 755 O O . VAL A 1 91 ? 7.960 -4.077 -19.341 1.00 90.81 91 VAL A O 1
ATOM 758 N N . ASN A 1 92 ? 6.946 -2.111 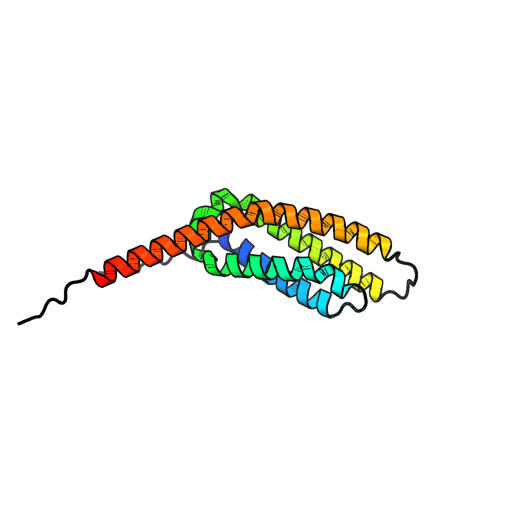-18.951 1.00 87.81 92 ASN A N 1
ATOM 759 C CA . ASN A 1 92 ? 7.031 -1.648 -20.336 1.00 87.81 92 ASN A CA 1
ATOM 760 C C . ASN A 1 92 ? 8.484 -1.457 -20.774 1.00 87.81 92 ASN A C 1
ATOM 762 O O . ASN A 1 92 ? 8.850 -1.892 -21.865 1.00 87.81 92 ASN A O 1
ATOM 766 N N . VAL A 1 93 ? 9.324 -0.892 -19.905 1.00 86.19 93 VAL A N 1
ATOM 767 C CA . VAL A 1 93 ? 10.764 -0.752 -20.142 1.00 86.19 93 VAL A CA 1
ATOM 768 C C . VAL A 1 93 ? 11.425 -2.116 -20.342 1.00 86.19 93 VAL A C 1
ATOM 770 O O . VAL A 1 93 ? 12.117 -2.308 -21.337 1.00 86.19 93 VAL A O 1
ATOM 773 N N . GLU A 1 94 ? 11.182 -3.083 -19.451 1.00 85.19 94 GLU A N 1
ATOM 774 C CA . GLU A 1 94 ? 11.791 -4.418 -19.536 1.00 85.19 94 GLU A CA 1
ATOM 775 C C . GLU A 1 94 ? 11.284 -5.249 -20.729 1.00 85.19 94 GLU A C 1
ATOM 777 O O . GLU A 1 94 ? 12.005 -6.128 -21.204 1.00 85.19 94 GLU A O 1
ATOM 782 N N . LYS A 1 95 ? 10.062 -4.992 -21.216 1.00 84.19 95 LYS A N 1
ATOM 783 C CA . LYS A 1 95 ? 9.508 -5.618 -22.431 1.00 84.19 95 LYS A CA 1
ATOM 784 C C . LYS A 1 95 ? 9.987 -4.944 -23.714 1.00 84.19 95 LYS A C 1
ATOM 786 O O . LYS A 1 95 ? 10.094 -5.600 -24.752 1.00 84.19 95 LYS A O 1
ATOM 791 N N . SER A 1 96 ? 10.221 -3.635 -23.673 1.00 77.06 96 SER A N 1
ATOM 792 C CA . SER A 1 96 ? 10.691 -2.892 -24.832 1.00 77.06 96 SER A CA 1
ATOM 793 C C . SER A 1 96 ? 12.109 -3.341 -25.193 1.00 77.06 96 SER A C 1
ATOM 795 O O . SER A 1 96 ? 12.974 -3.472 -24.333 1.00 77.06 96 SER A O 1
ATOM 797 N N . HIS A 1 97 ? 12.379 -3.551 -26.482 1.00 60.78 97 HIS A N 1
ATOM 798 C CA . HIS A 1 97 ? 13.728 -3.867 -26.974 1.00 60.78 97 HIS A CA 1
ATOM 799 C C . HIS A 1 97 ? 14.666 -2.641 -26.925 1.00 60.78 97 HIS A C 1
ATOM 801 O O . HIS A 1 97 ? 15.774 -2.682 -27.458 1.00 60.78 97 HIS A O 1
ATOM 807 N N . TYR A 1 98 ? 14.239 -1.543 -26.285 1.00 58.19 98 TYR A N 1
ATOM 808 C CA . TYR A 1 98 ? 15.079 -0.393 -25.991 1.00 58.19 98 TYR A CA 1
ATOM 809 C C . TYR A 1 98 ? 16.104 -0.792 -24.926 1.00 58.19 98 TYR A C 1
ATOM 811 O O . TYR A 1 98 ? 15.928 -0.574 -23.730 1.00 58.19 98 TYR A O 1
ATOM 819 N N . PHE A 1 99 ? 17.225 -1.337 -25.397 1.00 54.62 99 PHE A N 1
ATOM 820 C CA . PHE A 1 99 ? 18.423 -1.689 -24.626 1.00 54.62 99 PHE A CA 1
ATOM 821 C C . PHE A 1 99 ? 19.006 -0.538 -23.781 1.00 54.62 99 PHE A C 1
ATOM 823 O O . PHE A 1 99 ? 19.924 -0.761 -22.995 1.00 54.62 99 PHE A O 1
ATOM 830 N N . PHE A 1 100 ? 18.474 0.678 -23.923 1.00 56.31 100 PHE A N 1
ATOM 831 C CA . PHE A 1 100 ? 19.047 1.909 -23.399 1.00 56.31 100 PHE A CA 1
ATOM 832 C C . PHE A 1 100 ? 18.156 2.683 -22.431 1.00 56.31 100 PHE A C 1
ATOM 834 O O . PHE A 1 100 ? 18.543 3.797 -22.095 1.00 56.31 100 PHE A O 1
ATOM 841 N N . TYR A 1 101 ? 17.014 2.165 -21.944 1.00 60.88 101 TYR A N 1
ATOM 842 C CA . TYR A 1 101 ? 16.371 2.847 -20.810 1.00 60.88 101 TYR A CA 1
ATOM 843 C C . TYR A 1 101 ? 17.329 2.766 -19.614 1.00 60.88 101 TYR A C 1
ATOM 845 O O . TYR A 1 101 ? 17.605 1.660 -19.132 1.00 60.88 101 TYR A O 1
ATOM 853 N N . PRO A 1 102 ? 17.901 3.885 -19.143 1.00 67.06 102 PRO A N 1
ATOM 854 C CA . PRO A 1 102 ? 18.960 3.804 -18.156 1.00 67.06 102 PRO A CA 1
ATOM 855 C C . PRO A 1 102 ? 18.357 3.295 -16.850 1.00 67.06 102 PRO A C 1
ATOM 857 O O . PRO A 1 102 ? 17.575 3.993 -16.206 1.00 67.06 102 PRO A O 1
ATOM 860 N N . TYR A 1 103 ? 18.744 2.089 -16.424 1.00 74.75 103 TYR A N 1
ATOM 861 C CA . TYR A 1 103 ? 18.352 1.513 -15.128 1.00 74.75 103 TYR A CA 1
ATOM 862 C C . TYR A 1 103 ? 18.634 2.464 -13.952 1.00 74.75 103 TYR A C 1
ATOM 864 O O . TYR A 1 103 ? 17.985 2.375 -12.912 1.00 74.75 103 TYR A O 1
ATOM 872 N N . ARG A 1 104 ? 19.550 3.424 -14.136 1.00 78.94 104 ARG A N 1
ATOM 873 C CA . ARG A 1 104 ? 19.769 4.546 -13.221 1.00 78.94 104 ARG A CA 1
ATOM 874 C C . ARG A 1 104 ? 18.499 5.369 -12.974 1.00 78.94 104 ARG A C 1
ATOM 876 O O . ARG A 1 104 ? 18.174 5.608 -11.823 1.00 78.94 104 ARG A O 1
ATOM 883 N N . HIS A 1 105 ? 17.731 5.715 -14.008 1.00 81.50 105 HIS A N 1
ATOM 884 C CA . HIS A 1 105 ? 16.478 6.459 -13.836 1.00 81.50 105 HIS A CA 1
ATOM 885 C C . HIS A 1 105 ? 15.395 5.635 -13.137 1.00 81.50 105 HIS A C 1
ATOM 887 O O . HIS A 1 105 ? 14.632 6.192 -12.353 1.00 81.50 105 HIS A O 1
ATOM 893 N N . VAL A 1 106 ? 15.349 4.316 -13.376 1.00 85.31 106 VAL A N 1
ATOM 894 C CA . VAL A 1 106 ? 14.461 3.407 -12.628 1.00 85.31 106 VAL A CA 1
ATOM 895 C C . VAL A 1 106 ? 14.808 3.465 -11.142 1.00 85.31 106 VAL A C 1
ATOM 897 O O . VAL A 1 106 ? 13.927 3.661 -10.311 1.00 85.31 106 VAL A O 1
ATOM 900 N N . LYS A 1 107 ? 16.097 3.361 -10.805 1.00 86.81 107 LYS A N 1
ATOM 901 C CA . LYS A 1 107 ? 16.564 3.432 -9.420 1.00 86.81 107 LYS A CA 1
ATOM 902 C C . LYS A 1 107 ? 16.259 4.790 -8.777 1.00 86.81 107 LYS A C 1
ATOM 904 O O . LYS A 1 107 ? 15.653 4.819 -7.712 1.00 86.81 107 LYS A O 1
ATOM 909 N N . ASP A 1 108 ? 16.590 5.896 -9.439 1.00 89.94 108 ASP A N 1
ATOM 910 C CA . ASP A 1 108 ? 16.376 7.246 -8.901 1.00 89.94 108 ASP A CA 1
ATOM 911 C C . ASP A 1 108 ? 14.880 7.551 -8.690 1.00 89.94 108 ASP A C 1
ATOM 913 O O . ASP A 1 108 ? 14.493 8.183 -7.703 1.00 89.94 108 ASP A O 1
ATOM 917 N N . LYS A 1 109 ? 14.011 7.106 -9.611 1.00 91.81 109 LYS A N 1
ATOM 918 C CA . LYS A 1 109 ? 12.553 7.252 -9.469 1.00 91.81 109 LYS A CA 1
ATOM 919 C C . LYS A 1 109 ? 12.017 6.360 -8.348 1.00 91.81 109 LYS A C 1
ATOM 921 O O . LYS A 1 109 ? 11.199 6.827 -7.558 1.00 91.81 109 LYS A O 1
ATOM 926 N N . TYR A 1 110 ? 12.514 5.126 -8.239 1.00 92.56 110 TYR A N 1
ATOM 927 C CA . TYR A 1 110 ? 12.161 4.221 -7.148 1.00 92.56 110 TYR A CA 1
ATOM 928 C C . TYR A 1 110 ? 12.524 4.807 -5.780 1.00 92.56 110 TYR A C 1
ATOM 930 O O . TYR A 1 110 ? 11.677 4.833 -4.898 1.00 92.56 110 TYR A O 1
ATOM 938 N N . GLU A 1 111 ? 13.737 5.333 -5.599 1.00 93.56 111 GLU A N 1
ATOM 939 C CA . GLU A 1 111 ? 14.176 5.904 -4.317 1.00 93.56 111 GLU A CA 1
ATOM 940 C C . GLU A 1 111 ? 13.296 7.081 -3.871 1.00 93.56 111 GLU A C 1
ATOM 942 O O . GLU A 1 111 ? 12.958 7.199 -2.691 1.00 93.56 111 GLU A O 1
ATOM 947 N N . LYS A 1 112 ? 12.863 7.929 -4.813 1.00 94.19 112 LYS A N 1
ATOM 948 C CA . LYS A 1 112 ? 11.918 9.020 -4.526 1.00 94.19 112 LYS A CA 1
ATOM 949 C C . LYS A 1 112 ? 10.555 8.490 -4.082 1.00 94.19 112 LYS A C 1
ATOM 951 O O . LYS A 1 112 ? 10.017 8.983 -3.093 1.00 94.19 112 LYS A O 1
ATOM 956 N N . LEU A 1 113 ? 10.026 7.488 -4.787 1.00 94.62 113 LEU A N 1
ATOM 957 C CA . LEU A 1 113 ? 8.749 6.856 -4.448 1.00 94.62 113 LEU A CA 1
ATOM 958 C C . LEU A 1 113 ? 8.810 6.126 -3.105 1.00 94.62 113 LEU A C 1
ATOM 960 O O . LEU A 1 113 ? 7.896 6.275 -2.302 1.00 94.62 113 LEU A O 1
ATOM 964 N N . LEU A 1 114 ? 9.894 5.396 -2.835 1.00 94.69 114 LEU A N 1
ATOM 965 C CA . LEU A 1 114 ? 10.121 4.720 -1.561 1.00 94.69 114 LEU A CA 1
ATOM 966 C C . LEU A 1 114 ? 10.134 5.728 -0.412 1.00 94.69 114 LEU A C 1
ATOM 968 O O . LEU A 1 114 ? 9.431 5.539 0.571 1.00 94.69 114 LEU A O 1
ATOM 972 N N . LYS A 1 115 ? 10.866 6.836 -0.557 1.00 95.25 115 LYS A N 1
ATOM 973 C CA . LYS A 1 115 ? 10.919 7.875 0.475 1.00 95.25 115 LYS A CA 1
ATOM 974 C C . LYS A 1 115 ? 9.555 8.523 0.722 1.00 95.25 115 LYS A C 1
ATOM 976 O O . LYS A 1 115 ? 9.207 8.806 1.866 1.00 95.25 115 LYS A O 1
ATOM 981 N N . GLU A 1 116 ? 8.788 8.790 -0.336 1.00 94.31 116 GLU A N 1
ATOM 982 C CA . GLU A 1 116 ? 7.421 9.311 -0.213 1.00 94.31 116 GLU A CA 1
ATOM 983 C C . GLU A 1 116 ? 6.513 8.308 0.518 1.00 94.31 116 GLU A C 1
ATOM 985 O O . GLU A 1 116 ? 5.833 8.676 1.475 1.00 94.31 116 GLU A O 1
ATOM 990 N N . TYR A 1 117 ? 6.571 7.036 0.124 1.00 95.19 117 TYR A N 1
ATOM 991 C CA . TYR A 1 117 ? 5.834 5.937 0.743 1.00 95.19 117 TYR A CA 1
ATOM 992 C C . TYR A 1 117 ? 6.167 5.769 2.236 1.00 95.19 117 TYR A C 1
ATOM 994 O O . TYR A 1 117 ? 5.267 5.767 3.075 1.00 95.19 117 TYR A O 1
ATOM 1002 N N . GLU A 1 118 ? 7.453 5.716 2.590 1.00 94.69 118 GLU A N 1
ATOM 1003 C CA . GLU A 1 118 ? 7.921 5.602 3.977 1.00 94.69 118 GLU A CA 1
ATOM 1004 C C . GLU A 1 118 ? 7.448 6.772 4.849 1.00 94.69 118 GLU A C 1
ATOM 1006 O O . GLU A 1 118 ? 7.168 6.598 6.035 1.00 94.69 118 GLU A O 1
ATOM 1011 N N . ASN A 1 119 ? 7.336 7.978 4.284 1.00 94.75 119 ASN A N 1
ATOM 1012 C CA . ASN A 1 119 ? 6.796 9.121 5.017 1.00 94.75 119 ASN A CA 1
ATOM 1013 C C . ASN A 1 119 ? 5.314 8.933 5.351 1.00 94.75 119 ASN A C 1
ATOM 1015 O O . ASN A 1 119 ? 4.894 9.294 6.450 1.00 94.75 119 ASN A O 1
ATOM 1019 N N . TYR A 1 120 ? 4.526 8.352 4.443 1.00 94.19 120 TYR A N 1
ATOM 1020 C CA . TYR A 1 120 ? 3.132 8.031 4.739 1.00 94.19 120 TYR A CA 1
ATOM 1021 C C . TYR A 1 120 ? 3.011 6.905 5.764 1.00 94.19 120 TYR A C 1
ATOM 1023 O O . TYR A 1 120 ? 2.181 7.010 6.667 1.00 94.19 120 TYR A O 1
ATOM 1031 N N . GLU A 1 121 ? 3.872 5.888 5.709 1.00 93.38 121 GLU A N 1
ATOM 1032 C CA . GLU A 1 121 ? 3.902 4.840 6.735 1.00 93.38 121 GLU A CA 1
ATOM 1033 C C . GLU A 1 121 ? 4.250 5.378 8.121 1.00 93.38 121 GLU A C 1
ATOM 1035 O O . GLU A 1 121 ? 3.566 5.047 9.086 1.00 93.38 121 GLU A O 1
ATOM 1040 N N . LYS A 1 122 ? 5.217 6.294 8.231 1.00 94.75 122 LYS A N 1
ATOM 1041 C CA . LYS A 1 122 ? 5.560 6.944 9.510 1.00 94.75 122 LYS A CA 1
ATOM 1042 C C . LYS A 1 122 ? 4.383 7.674 10.157 1.00 94.75 122 LYS A C 1
ATOM 1044 O O . LYS A 1 122 ? 4.335 7.776 11.379 1.00 94.75 122 LYS A O 1
ATOM 1049 N N . ILE A 1 123 ? 3.449 8.191 9.359 1.00 94.19 123 ILE A N 1
ATOM 1050 C CA . ILE A 1 123 ? 2.237 8.858 9.859 1.00 94.19 123 ILE A CA 1
ATOM 1051 C C . ILE A 1 123 ? 1.147 7.823 10.170 1.00 94.19 123 ILE A C 1
ATOM 1053 O O . ILE A 1 123 ? 0.436 7.945 11.167 1.00 94.19 123 ILE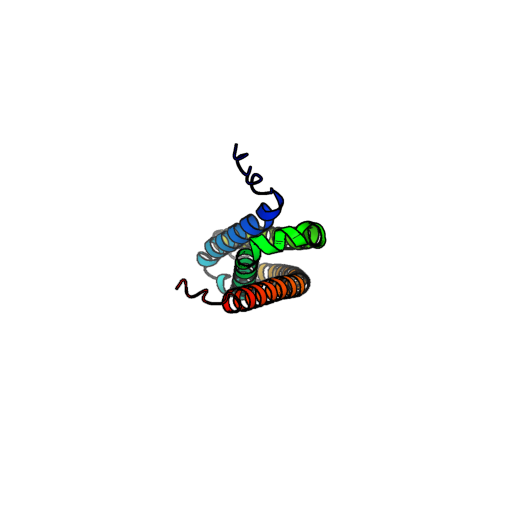 A O 1
ATOM 1057 N N . LEU A 1 124 ? 1.017 6.799 9.327 1.00 93.69 124 LEU A N 1
ATOM 1058 C CA . LEU A 1 124 ? -0.027 5.785 9.420 1.00 93.69 124 LEU A CA 1
ATOM 1059 C C . LEU A 1 124 ? 0.209 4.775 10.554 1.00 93.69 124 LEU A C 1
ATOM 1061 O O . LEU A 1 124 ? -0.742 4.377 11.224 1.00 93.69 124 LEU A O 1
ATOM 1065 N N . HIS A 1 125 ? 1.456 4.368 10.799 1.00 94.38 125 HIS A N 1
ATOM 1066 C CA . HIS A 1 125 ? 1.804 3.356 11.803 1.00 94.38 125 HIS A CA 1
ATOM 1067 C C . HIS A 1 125 ? 1.388 3.748 13.229 1.00 94.38 125 HIS A C 1
ATOM 1069 O O . HIS A 1 125 ? 0.743 2.927 13.879 1.00 94.38 125 HIS A O 1
ATOM 1075 N N . PRO A 1 126 ? 1.634 4.977 13.728 1.00 93.69 126 PRO A N 1
ATOM 1076 C CA . PRO A 1 126 ? 1.137 5.392 15.042 1.00 93.69 126 PRO A CA 1
ATOM 1077 C C . PRO A 1 126 ? -0.391 5.333 15.160 1.00 93.69 126 PRO A C 1
ATOM 1079 O O . PRO A 1 126 ? -0.918 4.966 16.210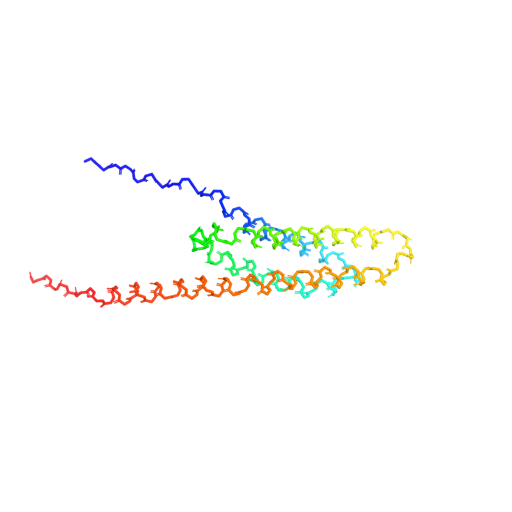 1.00 93.69 126 PRO A O 1
ATOM 1082 N N . ILE A 1 127 ? -1.110 5.666 14.080 1.00 92.25 127 ILE A N 1
ATOM 1083 C CA . ILE A 1 127 ? -2.576 5.582 14.033 1.00 92.25 127 ILE A CA 1
ATOM 1084 C C . ILE A 1 127 ? -3.000 4.117 14.147 1.00 92.25 127 ILE A C 1
ATOM 1086 O O . ILE A 1 127 ? -3.815 3.783 15.002 1.00 92.25 127 ILE A O 1
ATOM 1090 N N . LEU A 1 128 ? -2.405 3.237 13.340 1.00 93.06 128 LEU A N 1
ATOM 1091 C CA . LEU A 1 128 ? -2.643 1.794 13.388 1.00 93.06 128 LEU A CA 1
ATOM 1092 C C . LEU A 1 128 ? -2.393 1.213 14.781 1.00 93.06 128 LEU A C 1
ATOM 1094 O O . LEU A 1 128 ? -3.263 0.523 15.308 1.00 93.06 128 LEU A O 1
ATOM 1098 N N . ILE A 1 129 ? -1.253 1.530 15.400 1.00 93.69 129 ILE A N 1
ATOM 1099 C CA . ILE A 1 129 ? -0.904 1.074 16.753 1.00 93.69 129 ILE A CA 1
ATOM 1100 C C . ILE A 1 129 ? -1.975 1.514 17.751 1.00 93.69 129 ILE A C 1
ATOM 1102 O O . ILE A 1 129 ? -2.494 0.682 18.491 1.00 93.69 129 ILE A O 1
ATOM 1106 N N . LYS A 1 130 ? -2.368 2.793 17.728 1.00 92.38 130 LYS A N 1
ATOM 1107 C CA . LYS A 1 130 ? -3.409 3.323 18.616 1.00 92.38 130 LYS A CA 1
ATOM 1108 C C . LYS A 1 130 ? -4.734 2.576 18.451 1.00 92.38 130 LYS A C 1
ATOM 1110 O O . LYS A 1 130 ? -5.362 2.212 19.441 1.00 92.38 130 LYS A O 1
ATOM 1115 N N . VAL A 1 131 ? -5.164 2.327 17.214 1.00 91.19 131 VAL A N 1
ATOM 1116 C CA . VAL A 1 131 ? -6.418 1.603 16.956 1.00 91.19 131 VAL A CA 1
ATOM 1117 C C . VAL A 1 131 ? -6.323 0.145 17.418 1.00 91.19 131 VAL A C 1
ATOM 1119 O O . VAL A 1 131 ? -7.269 -0.361 18.024 1.00 91.19 131 VAL A O 1
ATOM 1122 N N . ILE A 1 132 ? -5.188 -0.522 17.183 1.00 92.25 132 ILE A N 1
ATOM 1123 C CA . ILE A 1 132 ? -4.941 -1.900 17.631 1.00 92.25 132 ILE A CA 1
ATOM 1124 C C . ILE A 1 132 ? -4.976 -1.988 19.158 1.00 92.25 132 ILE A C 1
ATOM 1126 O O . ILE A 1 132 ? -5.663 -2.858 19.690 1.00 92.25 132 ILE A O 1
ATOM 1130 N N . MET A 1 133 ? -4.298 -1.080 19.862 1.00 91.94 133 MET A N 1
ATOM 1131 C CA . MET A 1 133 ? -4.298 -1.049 21.327 1.00 91.94 133 MET A CA 1
ATOM 1132 C C . MET A 1 133 ? -5.717 -0.866 21.874 1.00 91.94 133 MET A C 1
ATOM 1134 O O . MET A 1 133 ? -6.174 -1.678 22.673 1.00 91.94 133 MET A O 1
ATOM 1138 N N . ASN A 1 134 ? -6.476 0.093 21.339 1.00 89.38 134 ASN A N 1
ATOM 1139 C CA . ASN A 1 134 ? -7.864 0.324 21.756 1.00 89.38 134 ASN A CA 1
ATOM 1140 C C . ASN A 1 134 ? -8.793 -0.867 21.448 1.00 89.38 134 ASN A C 1
ATOM 1142 O O . ASN A 1 134 ? -9.821 -1.059 22.103 1.00 89.38 134 ASN A O 1
ATOM 1146 N N . LYS A 1 135 ? -8.493 -1.659 20.411 1.00 89.38 135 LYS A N 1
ATOM 1147 C CA . LYS A 1 135 ? -9.200 -2.919 20.134 1.00 89.38 135 LYS A CA 1
ATOM 1148 C C . LYS A 1 135 ? -8.874 -3.970 21.197 1.00 89.38 135 LYS A C 1
ATOM 1150 O O . LYS A 1 135 ? -9.788 -4.614 21.703 1.00 89.38 135 LYS A O 1
ATOM 1155 N N . GLN A 1 136 ? -7.595 -4.126 21.537 1.00 89.94 136 GLN A N 1
ATOM 1156 C CA . GLN A 1 136 ? -7.126 -5.103 22.521 1.00 89.94 136 GLN A CA 1
ATOM 1157 C C . GLN A 1 136 ? -7.639 -4.800 23.934 1.00 89.94 136 GLN A C 1
ATOM 1159 O O . GLN A 1 136 ? -8.097 -5.715 24.612 1.00 89.94 136 GLN A O 1
ATOM 1164 N N . GLU A 1 137 ? -7.632 -3.533 24.353 1.00 89.06 137 GLU A N 1
ATOM 1165 C CA . GLU A 1 137 ? -8.167 -3.104 25.654 1.00 89.06 137 GLU A CA 1
ATOM 1166 C C . GLU A 1 137 ? -9.654 -3.452 25.793 1.00 89.06 137 GLU A C 1
ATOM 1168 O O . GLU A 1 137 ? -10.054 -4.103 26.758 1.00 89.06 137 GLU A O 1
ATOM 1173 N N . ARG A 1 138 ? -10.470 -3.127 24.779 1.00 86.75 138 ARG A N 1
ATOM 1174 C CA . ARG A 1 138 ? -11.902 -3.478 24.768 1.00 86.75 138 ARG A CA 1
ATOM 1175 C C . ARG A 1 138 ? -12.132 -4.986 24.847 1.00 86.75 138 ARG A C 1
ATOM 1177 O O . ARG A 1 138 ? -12.966 -5.439 25.624 1.00 86.75 138 ARG A O 1
ATOM 1184 N N . GLN A 1 139 ? -11.362 -5.771 24.093 1.00 87.19 139 GLN A N 1
ATOM 1185 C CA . GLN A 1 139 ? -11.453 -7.232 24.145 1.00 87.19 139 GLN A CA 1
ATOM 1186 C C . GLN A 1 139 ? -11.091 -7.786 25.530 1.00 87.19 139 GLN A C 1
ATOM 1188 O O . GLN A 1 139 ? -11.754 -8.706 26.008 1.00 87.19 139 GLN A O 1
ATOM 1193 N N . GLN A 1 140 ? -10.078 -7.229 26.199 1.00 85.38 140 GLN A N 1
ATOM 1194 C CA . GLN A 1 140 ? -9.724 -7.629 27.563 1.00 85.38 140 GLN A CA 1
ATOM 1195 C C . GLN A 1 140 ? -10.829 -7.291 28.568 1.00 85.38 140 GLN A C 1
ATOM 1197 O O . GLN A 1 140 ? -11.171 -8.131 29.402 1.00 85.38 140 GLN A O 1
ATOM 1202 N N . GLU A 1 141 ? -11.423 -6.099 28.481 1.00 84.44 141 GLU A N 1
ATOM 1203 C CA . GLU A 1 141 ? -12.550 -5.725 29.337 1.00 84.44 141 GLU A CA 1
ATOM 1204 C C . GLU A 1 141 ? -13.753 -6.653 29.160 1.00 84.44 141 GLU A C 1
ATOM 1206 O O . GLU A 1 141 ? -14.371 -7.057 30.148 1.00 84.44 141 GLU A O 1
ATOM 1211 N N . ASP A 1 142 ? -14.090 -6.999 27.918 1.00 80.44 142 ASP A N 1
ATOM 1212 C CA . ASP A 1 142 ? -15.222 -7.873 27.620 1.00 80.44 142 ASP A CA 1
ATOM 1213 C C . ASP A 1 142 ? -14.997 -9.284 28.183 1.00 80.44 142 ASP A C 1
ATOM 1215 O O . ASP A 1 142 ? -15.897 -9.848 28.809 1.00 80.44 142 ASP A O 1
ATOM 1219 N N . ILE A 1 143 ? -13.776 -9.821 28.079 1.00 81.38 143 ILE A N 1
ATOM 1220 C CA . ILE A 1 143 ? -13.403 -11.105 28.695 1.00 81.38 143 ILE A CA 1
ATOM 1221 C C . ILE A 1 143 ? -13.557 -11.049 30.223 1.00 81.38 143 ILE A C 1
ATOM 1223 O O . ILE A 1 143 ? -14.146 -11.953 30.822 1.00 81.38 143 ILE A O 1
ATOM 1227 N N . LEU A 1 144 ? -13.075 -9.978 30.863 1.00 78.56 144 LEU A N 1
ATOM 1228 C CA . LEU A 1 144 ? -13.191 -9.796 32.313 1.00 78.56 144 LEU A CA 1
ATOM 1229 C C . LEU A 1 144 ? -14.652 -9.673 32.773 1.00 78.56 144 LEU A C 1
ATOM 1231 O O . LEU A 1 144 ? -14.992 -10.132 33.864 1.00 78.56 144 LEU A O 1
ATOM 1235 N N . LYS A 1 145 ? -15.530 -9.071 31.961 1.00 74.19 145 LYS A N 1
ATOM 1236 C CA . LYS A 1 145 ? -16.971 -8.970 32.250 1.00 74.19 145 LYS A CA 1
ATOM 1237 C C . LYS A 1 145 ? -17.668 -10.329 32.144 1.00 74.19 145 LYS A C 1
ATOM 1239 O O . LYS A 1 145 ? -18.471 -10.651 33.016 1.00 74.19 145 LYS A O 1
ATOM 1244 N N . VAL A 1 146 ? -17.326 -11.149 31.147 1.00 72.38 146 VAL A N 1
ATOM 1245 C CA . VAL A 1 146 ? -17.884 -12.507 30.986 1.00 72.38 146 VAL A CA 1
ATOM 1246 C C . VAL A 1 146 ? -17.506 -13.415 32.161 1.00 72.38 146 VAL A C 1
ATOM 1248 O O . VAL A 1 146 ? -18.347 -14.157 32.660 1.00 72.38 146 VAL A O 1
ATOM 1251 N N . GLN A 1 147 ? -16.276 -13.315 32.673 1.00 66.25 147 GLN A N 1
ATOM 1252 C CA . GLN A 1 147 ? -15.832 -14.105 33.831 1.00 66.25 147 GLN A CA 1
ATOM 1253 C C . GLN A 1 147 ? -16.503 -13.703 35.156 1.00 66.25 147 GLN A C 1
ATOM 1255 O O . GLN A 1 147 ? -16.474 -14.473 36.114 1.00 66.25 147 GLN A O 1
ATOM 1260 N N . LYS A 1 148 ? -17.120 -12.517 35.228 1.00 60.88 148 LYS A N 1
ATOM 1261 C CA . LYS A 1 148 ? -17.844 -12.034 36.414 1.00 60.88 148 LYS A CA 1
ATOM 1262 C C . LYS A 1 148 ? -19.317 -12.450 36.455 1.00 60.88 148 LYS A C 1
ATOM 1264 O O . LYS A 1 148 ? -19.990 -12.092 37.418 1.00 60.88 148 LYS A O 1
ATOM 1269 N N . VAL A 1 149 ? -19.830 -13.186 35.463 1.00 55.00 149 VAL A N 1
ATOM 1270 C CA . VAL A 1 149 ? -21.197 -13.733 35.513 1.00 55.00 149 VAL A CA 1
ATOM 1271 C C . VAL A 1 149 ? -21.221 -14.869 36.546 1.00 55.00 149 VAL A C 1
ATOM 1273 O O . VAL A 1 149 ? -20.603 -15.908 36.308 1.00 55.00 149 VAL A O 1
AT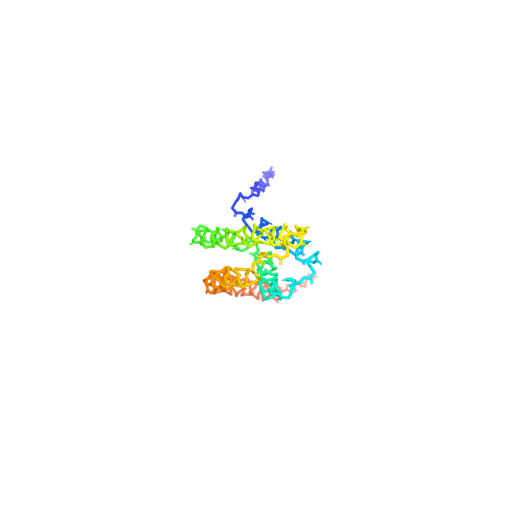OM 1276 N N . PRO A 1 150 ? -21.889 -14.710 37.706 1.00 52.56 150 PRO A N 1
ATOM 1277 C CA . PRO A 1 150 ? -21.946 -15.768 38.703 1.00 52.56 150 PRO A CA 1
ATOM 1278 C C . PRO A 1 150 ? -22.757 -16.932 38.137 1.00 52.56 150 PRO A C 1
ATOM 1280 O O . PRO A 1 150 ? -23.832 -16.721 37.573 1.00 52.56 150 PRO A O 1
ATOM 1283 N N . TYR A 1 151 ? -22.279 -18.162 38.331 1.00 50.22 151 TYR A N 1
ATOM 1284 C CA . TYR A 1 151 ? -23.107 -19.355 38.186 1.00 50.22 151 TYR A CA 1
ATOM 1285 C C . TYR A 1 151 ? -24.275 -19.241 39.174 1.00 50.22 151 TYR A C 1
ATOM 1287 O O . TYR A 1 151 ? -24.135 -19.544 40.359 1.00 50.22 151 TYR A O 1
ATOM 1295 N N . ILE A 1 152 ? -25.429 -18.769 38.701 1.00 51.81 152 ILE A N 1
ATOM 1296 C CA . ILE A 1 152 ? -26.676 -18.867 39.453 1.00 51.81 152 ILE A CA 1
ATOM 1297 C C . ILE A 1 152 ? -27.059 -20.343 39.411 1.00 51.81 152 ILE A C 1
ATOM 1299 O O . ILE A 1 152 ? -27.624 -20.838 38.439 1.00 51.81 152 ILE A O 1
ATOM 1303 N N . CYS A 1 153 ? -26.665 -21.060 40.460 1.00 44.94 153 CYS A N 1
ATOM 1304 C CA . CYS A 1 153 ? -27.095 -22.421 40.717 1.00 44.94 153 CYS A CA 1
ATOM 1305 C C . CYS A 1 153 ? -28.597 -22.362 41.025 1.00 44.94 153 CYS A C 1
ATOM 1307 O O . CYS A 1 153 ? -28.997 -21.916 42.103 1.00 44.94 153 CYS A O 1
ATOM 1309 N N . VAL A 1 154 ? -29.425 -22.719 40.044 1.00 46.19 154 VAL A N 1
ATOM 1310 C CA . VAL A 1 154 ? -30.869 -22.863 40.240 1.00 46.19 154 VAL A CA 1
ATOM 1311 C C . VAL A 1 154 ? -31.059 -24.119 41.091 1.00 46.19 154 VAL A C 1
ATOM 1313 O O . VAL A 1 154 ? -30.728 -25.216 40.644 1.00 46.19 154 VAL A O 1
ATOM 1316 N N . LYS A 1 155 ? -31.471 -23.925 42.348 1.00 48.06 155 LYS A N 1
ATOM 1317 C CA . LYS A 1 155 ? -31.870 -25.003 43.262 1.00 48.06 155 LYS A CA 1
ATOM 1318 C C . LYS A 1 155 ? -33.236 -25.555 42.888 1.00 48.06 155 LYS A C 1
ATOM 1320 O O . LYS A 1 155 ? -34.087 -24.740 42.469 1.00 48.06 155 LYS A O 1
#

Foldseek 3Di:
DDDPPPPPDPDPLLVLLVLLQVLLVLLVVLLVPDDPCNVLCVVVSVVSNVLSVLCVVLSVLCVVVCVVCVVLSVQLSVLSVVSSVLSVVSVVVRPDPPPPPPVVVNNVVSVVSVVSNVVSCVVSVVVSVVSVVVVVVVVVVVVVVVVPPDPPPDD

Radius of gyration: 21.85 Å; chains: 1; bounding box: 63×37×70 Å

Organism: NCBI:txid44941